Protein AF-A0A923NUM6-F1 (afdb_monomer_lite)

Radius of gyration: 20.49 Å; chains: 1; bounding box: 31×14×70 Å

Secondary structure (DSSP, 8-state):
-GGGTHHHHTTTTS--GGGSPPPPPPPPPPTTT--SS--SS-HHHHHHHHHHHHHHHHHHHHHH-TT--

Structure (mmCIF, N/CA/C/O backbone):
data_AF-A0A923NUM6-F1
#
_entry.id   AF-A0A923NUM6-F1
#
loop_
_atom_site.group_PDB
_atom_site.id
_atom_site.type_symbol
_atom_site.label_atom_id
_atom_site.label_alt_id
_atom_site.label_comp_id
_atom_site.label_asym_id
_atom_site.label_entity_id
_atom_site.label_seq_id
_atom_site.pdbx_PDB_ins_code
_atom_site.Cartn_x
_atom_site.Cartn_y
_atom_site.Cartn_z
_atom_site.occupancy
_atom_site.B_iso_or_equiv
_atom_site.auth_seq_id
_atom_site.auth_comp_id
_atom_site.auth_asym_id
_atom_site.auth_atom_id
_atom_site.pdbx_PDB_model_num
ATOM 1 N N . MET A 1 1 ? 6.813 0.633 51.606 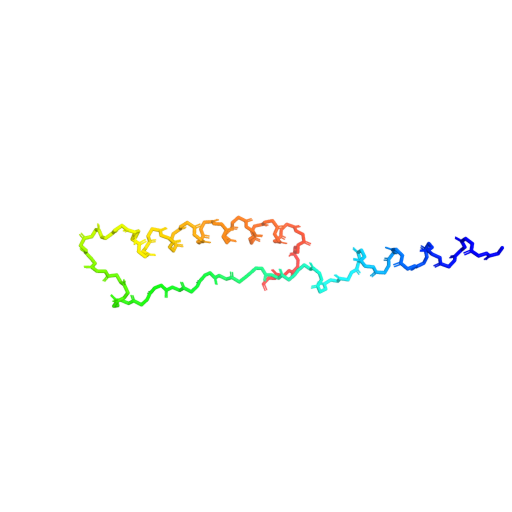1.00 50.97 1 MET A N 1
ATOM 2 C CA . MET A 1 1 ? 5.954 1.586 50.859 1.00 50.97 1 MET A CA 1
ATOM 3 C C . MET A 1 1 ? 6.398 1.845 49.407 1.00 50.97 1 MET A C 1
ATOM 5 O O . MET A 1 1 ? 5.621 2.430 48.667 1.00 50.97 1 MET A O 1
ATOM 9 N N . LEU A 1 2 ? 7.563 1.360 48.944 1.00 53.12 2 LEU A N 1
ATOM 10 C CA . LEU A 1 2 ? 8.104 1.669 47.603 1.00 53.12 2 LEU A CA 1
ATOM 11 C C . LEU A 1 2 ? 7.616 0.764 46.446 1.00 53.12 2 LEU A C 1
ATOM 13 O O . LEU A 1 2 ? 7.701 1.165 45.292 1.00 53.12 2 LEU A O 1
ATOM 17 N N . LEU A 1 3 ? 7.028 -0.412 46.714 1.00 55.50 3 LEU A N 1
ATOM 18 C CA . LEU A 1 3 ? 6.569 -1.333 45.652 1.00 55.50 3 LEU A CA 1
ATOM 19 C C . LEU A 1 3 ? 5.259 -0.913 44.948 1.00 55.50 3 LEU A C 1
ATOM 21 O O . LEU A 1 3 ? 4.853 -1.549 43.978 1.00 55.50 3 LEU A O 1
ATOM 25 N N . ARG A 1 4 ? 4.569 0.140 45.412 1.00 56.50 4 ARG A N 1
ATOM 26 C CA . ARG A 1 4 ? 3.300 0.590 44.803 1.00 56.50 4 ARG A CA 1
ATOM 27 C C . ARG A 1 4 ? 3.483 1.576 43.641 1.00 56.50 4 ARG A C 1
ATOM 29 O O . ARG A 1 4 ? 2.577 1.689 42.825 1.00 56.50 4 ARG A O 1
ATOM 36 N N . ALA A 1 5 ? 4.632 2.249 43.537 1.00 56.78 5 ALA A N 1
ATOM 37 C CA . ALA A 1 5 ? 4.880 3.253 42.495 1.00 56.78 5 ALA A CA 1
ATOM 38 C C . ALA A 1 5 ? 5.254 2.627 41.137 1.00 56.78 5 ALA A C 1
ATOM 40 O O . ALA A 1 5 ? 4.709 3.023 40.111 1.00 56.78 5 ALA A O 1
ATOM 41 N N . ALA A 1 6 ? 6.094 1.584 41.126 1.00 55.97 6 ALA A N 1
ATOM 42 C CA . ALA A 1 6 ? 6.503 0.890 39.895 1.00 55.97 6 ALA A CA 1
ATOM 43 C C . ALA A 1 6 ? 5.323 0.231 39.150 1.00 55.97 6 ALA A C 1
ATOM 45 O O . ALA A 1 6 ? 5.290 0.183 37.923 1.00 55.97 6 ALA A O 1
ATOM 46 N N . ARG A 1 7 ? 4.299 -0.211 39.889 1.00 59.88 7 ARG A N 1
ATOM 47 C CA . ARG A 1 7 ? 3.105 -0.872 39.340 1.00 59.88 7 ARG A CA 1
ATOM 48 C C . ARG A 1 7 ? 2.130 0.089 38.640 1.00 59.88 7 ARG A C 1
ATOM 50 O O . ARG A 1 7 ? 1.241 -0.369 37.932 1.00 59.88 7 ARG A O 1
ATOM 57 N N . ARG A 1 8 ? 2.296 1.405 38.828 1.00 61.09 8 ARG A N 1
ATOM 58 C CA . ARG A 1 8 ? 1.484 2.459 38.191 1.00 61.09 8 ARG A CA 1
ATOM 59 C C . ARG A 1 8 ? 2.097 2.971 36.882 1.00 61.09 8 ARG A C 1
ATOM 61 O O . ARG A 1 8 ? 1.372 3.502 36.055 1.00 61.09 8 ARG A O 1
ATOM 68 N N . ILE A 1 9 ? 3.403 2.775 36.688 1.00 58.06 9 ILE A N 1
ATOM 69 C CA . ILE A 1 9 ? 4.139 3.167 35.475 1.00 58.06 9 ILE A CA 1
ATOM 70 C C . ILE A 1 9 ? 3.978 2.106 34.376 1.00 58.06 9 ILE A C 1
ATOM 72 O O . ILE A 1 9 ? 3.804 2.455 33.215 1.00 58.06 9 ILE A O 1
ATOM 76 N N . LEU A 1 10 ? 3.939 0.817 34.740 1.00 57.94 10 LEU A N 1
ATOM 77 C CA . LEU A 1 10 ? 3.788 -0.275 33.770 1.00 57.94 10 LEU A CA 1
ATOM 78 C C . LEU A 1 10 ? 2.433 -0.253 33.034 1.00 57.94 10 LEU A C 1
ATOM 80 O O . LEU A 1 10 ? 2.360 -0.710 31.907 1.00 57.94 10 LEU A O 1
ATOM 84 N N . HIS A 1 11 ? 1.376 0.288 33.653 1.00 58.81 11 HIS A N 1
ATOM 85 C CA . HIS A 1 11 ? 0.015 0.297 33.096 1.00 58.81 11 HIS A CA 1
ATOM 86 C C . HIS A 1 11 ? -0.235 1.442 32.095 1.00 58.81 11 HIS A C 1
ATOM 88 O O . HIS A 1 11 ? -1.185 1.382 31.330 1.00 58.81 11 HIS A O 1
ATOM 94 N N . VAL A 1 12 ? 0.594 2.494 32.090 1.00 57.06 12 VAL A N 1
ATOM 95 C CA . VAL A 1 12 ? 0.358 3.694 31.259 1.00 57.06 12 VAL A CA 1
ATOM 96 C C . VAL A 1 12 ? 0.716 3.473 29.785 1.00 57.06 12 VAL A C 1
ATOM 98 O O . VAL A 1 12 ? 0.162 4.140 28.924 1.00 57.06 12 VAL A O 1
ATOM 101 N N . VAL A 1 13 ? 1.596 2.520 29.475 1.00 56.97 13 VAL A N 1
ATOM 102 C CA . VAL A 1 13 ? 2.054 2.261 28.094 1.00 56.97 13 VAL A CA 1
ATOM 103 C C . VAL A 1 13 ? 1.181 1.250 27.340 1.00 56.97 13 VAL A C 1
ATOM 105 O O . VAL A 1 13 ? 1.459 0.950 26.187 1.00 56.97 13 VAL A O 1
ATOM 108 N N . ILE A 1 14 ? 0.168 0.672 27.991 1.00 58.03 14 ILE A N 1
ATOM 109 C CA . ILE A 1 14 ? -0.565 -0.489 27.455 1.00 58.03 14 ILE A CA 1
ATOM 110 C C . ILE A 1 14 ? -1.857 -0.073 26.725 1.00 58.03 14 ILE A C 1
ATOM 112 O O . ILE A 1 14 ? -2.371 -0.844 25.926 1.00 58.03 14 ILE A O 1
ATOM 116 N N . ASP A 1 15 ? -2.363 1.144 26.952 1.00 52.69 15 ASP A N 1
ATOM 117 C CA . ASP A 1 15 ? -3.751 1.502 26.610 1.00 52.69 15 ASP A CA 1
ATOM 118 C C . ASP A 1 15 ? -3.895 2.940 26.083 1.00 52.69 15 ASP A C 1
ATOM 120 O O . ASP A 1 15 ? -4.792 3.691 26.465 1.00 52.69 15 ASP A O 1
ATOM 124 N N . ASP A 1 16 ? -2.975 3.369 25.221 1.00 57.47 16 ASP A N 1
ATOM 125 C CA . ASP A 1 16 ? -3.147 4.621 24.492 1.00 57.47 16 ASP A CA 1
ATOM 126 C C . ASP A 1 16 ? -3.544 4.318 23.028 1.00 57.47 16 ASP A C 1
ATOM 128 O O . ASP A 1 16 ? -2.814 3.620 22.325 1.00 57.47 16 ASP A O 1
ATOM 132 N N . PRO A 1 17 ? -4.697 4.813 22.535 1.00 56.03 17 PRO A N 1
ATOM 133 C CA . PRO A 1 17 ? -5.185 4.534 21.181 1.00 56.03 17 PRO A CA 1
ATOM 134 C C . PRO A 1 17 ? -4.315 5.149 20.070 1.00 56.03 17 PRO A C 1
ATOM 136 O O . PRO A 1 17 ? -4.512 4.823 18.901 1.00 56.03 17 PRO A O 1
ATOM 139 N N . SER A 1 18 ? -3.325 5.993 20.401 1.00 62.06 18 SER A N 1
ATOM 140 C CA . SER A 1 18 ? -2.273 6.389 19.455 1.00 62.06 18 SER A CA 1
ATOM 141 C C . SER A 1 18 ? -1.234 5.280 19.215 1.00 62.06 18 SER A C 1
ATOM 143 O O . SER A 1 18 ? -0.474 5.371 18.253 1.00 62.06 18 SER A O 1
ATOM 145 N N . HIS A 1 19 ? -1.242 4.194 20.005 1.00 76.06 19 HIS A N 1
ATOM 146 C CA . HIS A 1 19 ? -0.373 3.024 19.812 1.00 76.06 19 HIS A CA 1
ATOM 147 C C . HIS A 1 19 ? -0.846 2.059 18.714 1.00 76.06 19 HIS A C 1
ATOM 149 O O . HIS A 1 19 ? -0.114 1.123 18.394 1.00 76.06 19 HIS A O 1
ATOM 155 N N . ASP A 1 20 ? -2.024 2.264 18.114 1.00 88.62 20 ASP A N 1
ATOM 156 C CA . ASP A 1 20 ? -2.490 1.443 16.989 1.00 88.62 20 ASP A CA 1
ATOM 157 C C . ASP A 1 20 ? -3.023 2.269 15.805 1.00 88.62 20 ASP A C 1
ATOM 159 O O . ASP A 1 20 ? -4.207 2.204 15.454 1.00 88.62 20 ASP A O 1
ATOM 163 N N . PRO A 1 21 ? -2.163 3.080 15.166 1.00 92.75 21 PRO A N 1
ATOM 164 C CA . PRO A 1 21 ? -2.575 3.885 14.029 1.00 92.75 21 PRO A CA 1
ATOM 165 C C . PRO A 1 21 ? -2.980 3.006 12.840 1.00 92.75 21 PRO A C 1
ATOM 167 O O . PRO A 1 21 ? -2.433 1.922 12.615 1.00 92.75 21 PRO A O 1
ATOM 170 N N . ARG A 1 22 ? -3.906 3.514 12.018 1.00 95.06 22 ARG A N 1
ATOM 171 C CA . ARG A 1 22 ? -4.267 2.866 10.752 1.00 95.06 22 ARG A CA 1
ATOM 172 C C . ARG A 1 22 ? -3.011 2.723 9.883 1.00 95.06 22 ARG A C 1
ATOM 174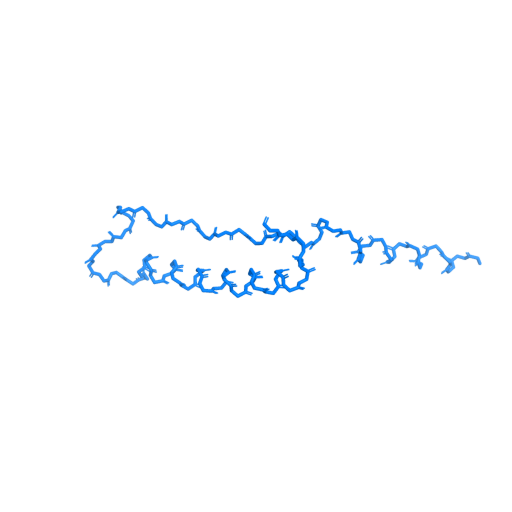 O O . ARG A 1 22 ? -2.312 3.720 9.686 1.00 95.06 22 ARG A O 1
ATOM 181 N N . PRO A 1 23 ? -2.726 1.535 9.319 1.00 96.75 23 PRO A N 1
ATOM 182 C CA . PRO A 1 23 ? -1.600 1.390 8.409 1.00 96.75 23 PRO A CA 1
ATOM 183 C C . PRO A 1 23 ? -1.788 2.296 7.188 1.00 96.75 23 PRO A C 1
ATOM 185 O O . PRO A 1 23 ? -2.916 2.537 6.742 1.00 96.75 23 PRO A O 1
ATOM 188 N N . GLN A 1 24 ? -0.677 2.779 6.638 1.00 97.62 24 GLN A N 1
ATOM 189 C CA . GLN A 1 24 ? -0.665 3.584 5.419 1.00 97.62 24 GLN A CA 1
ATOM 190 C C . GLN A 1 24 ? -0.386 2.695 4.200 1.00 97.62 24 GLN A C 1
ATOM 192 O O . GLN A 1 24 ? 0.407 1.754 4.320 1.00 97.62 24 GLN A O 1
ATOM 197 N N . PRO A 1 25 ? -1.053 2.945 3.059 1.00 97.31 25 PRO A N 1
ATOM 198 C CA . PRO A 1 25 ? -0.778 2.212 1.831 1.00 97.31 25 PRO A CA 1
ATOM 199 C C . PRO A 1 25 ? 0.644 2.511 1.334 1.00 97.31 25 PRO A C 1
ATOM 201 O O . PRO A 1 25 ? 1.139 3.617 1.570 1.00 97.31 25 PRO A O 1
ATOM 204 N N . PRO A 1 26 ? 1.297 1.565 0.636 1.00 97.94 26 PRO A N 1
ATOM 205 C CA . PRO A 1 26 ? 2.557 1.853 -0.033 1.00 97.94 26 PRO A CA 1
ATOM 206 C C . PRO A 1 26 ? 2.351 2.889 -1.141 1.00 97.94 26 PRO A C 1
ATOM 208 O O . PRO A 1 26 ? 1.280 2.970 -1.758 1.00 97.94 26 PRO A O 1
ATOM 211 N N . GLU A 1 27 ? 3.393 3.668 -1.409 1.00 95.88 27 GLU A N 1
ATOM 212 C CA . GLU A 1 27 ? 3.408 4.593 -2.536 1.00 95.88 27 GLU A CA 1
ATOM 213 C C . GLU A 1 27 ? 3.390 3.810 -3.851 1.00 95.88 27 GLU A C 1
ATOM 215 O O . GLU A 1 27 ? 4.098 2.815 -4.012 1.00 95.88 27 GLU A O 1
ATOM 220 N N . ARG A 1 28 ? 2.532 4.230 -4.784 1.00 95.69 28 ARG A N 1
ATOM 221 C CA . ARG A 1 28 ? 2.445 3.588 -6.094 1.00 95.69 28 ARG A CA 1
ATOM 222 C C . ARG A 1 28 ? 3.652 4.004 -6.945 1.00 95.69 28 ARG A C 1
ATOM 224 O O . ARG A 1 28 ? 3.891 5.207 -7.036 1.00 95.69 28 ARG A O 1
ATOM 231 N N . PRO A 1 29 ? 4.319 3.064 -7.639 1.00 93.88 29 PRO A N 1
ATOM 232 C CA . PRO A 1 29 ? 5.356 3.399 -8.604 1.00 93.88 29 PRO A CA 1
ATOM 233 C C . PRO A 1 29 ? 4.827 4.344 -9.684 1.00 93.88 29 PRO A C 1
ATOM 235 O O . PRO A 1 29 ? 3.704 4.188 -10.182 1.00 93.88 29 PRO A O 1
ATOM 238 N N . LEU A 1 30 ? 5.640 5.319 -10.066 1.00 93.25 30 LEU A N 1
ATOM 239 C CA . LEU A 1 30 ? 5.356 6.176 -11.205 1.00 93.25 30 LEU A CA 1
ATOM 240 C C . LEU A 1 30 ? 5.526 5.382 -12.509 1.00 93.25 30 LEU A C 1
ATOM 242 O O . LEU A 1 30 ? 6.292 4.419 -12.558 1.00 93.25 30 LEU A O 1
ATOM 246 N N . PRO A 1 31 ? 4.882 5.805 -13.614 1.00 86.69 31 PRO A N 1
ATOM 247 C CA . PRO A 1 31 ? 5.048 5.140 -14.907 1.00 86.69 31 PRO A CA 1
ATOM 248 C C . PRO A 1 31 ? 6.506 5.026 -15.381 1.00 86.69 31 PRO A C 1
ATOM 250 O O . PRO A 1 31 ? 6.825 4.107 -16.119 1.00 86.69 31 PRO A O 1
ATOM 253 N N . GLY A 1 32 ? 7.386 5.944 -14.963 1.00 87.62 32 GLY A N 1
ATOM 254 C CA . GLY A 1 32 ? 8.810 5.926 -15.314 1.00 87.62 32 GLY A CA 1
ATOM 255 C C . GLY A 1 32 ? 9.698 5.075 -14.401 1.00 87.62 32 GLY A C 1
ATOM 256 O O . GLY A 1 32 ? 10.859 4.865 -14.739 1.00 87.62 32 GLY A O 1
ATOM 257 N N . ASP A 1 33 ? 9.179 4.589 -13.269 1.00 90.44 33 ASP A N 1
ATOM 258 C CA . ASP A 1 33 ? 9.944 3.736 -12.349 1.00 90.44 33 A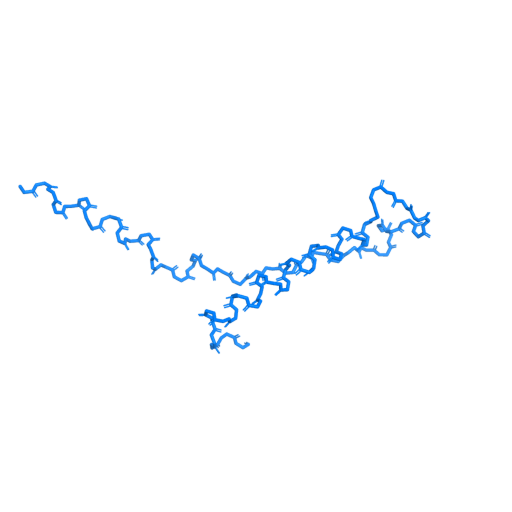SP A CA 1
ATOM 259 C C . ASP A 1 33 ? 10.027 2.294 -12.870 1.00 90.44 33 ASP A C 1
ATOM 261 O O . ASP A 1 33 ? 10.958 1.552 -12.554 1.00 90.44 33 ASP A O 1
ATOM 265 N N . CYS A 1 34 ? 9.043 1.887 -13.679 1.00 87.69 34 CYS A N 1
ATOM 266 C CA . CYS A 1 34 ? 9.017 0.583 -14.323 1.00 87.69 34 CYS A CA 1
ATOM 267 C C . CYS A 1 34 ? 9.766 0.639 -15.658 1.00 87.69 34 CYS A C 1
ATOM 269 O O . CYS A 1 34 ? 9.448 1.433 -16.536 1.00 87.69 34 CYS A O 1
ATOM 271 N N . CYS A 1 35 ? 10.742 -0.251 -15.834 1.00 86.88 35 CYS A N 1
ATOM 272 C CA . CYS A 1 35 ? 11.486 -0.383 -17.086 1.00 86.88 35 CYS A CA 1
ATOM 273 C C . CYS A 1 35 ? 10.710 -1.137 -18.187 1.00 86.88 35 CYS A C 1
ATOM 275 O O . CYS A 1 35 ? 11.226 -1.279 -19.296 1.00 86.88 35 CYS A O 1
ATOM 277 N N . ASP A 1 36 ? 9.540 -1.711 -17.861 1.00 83.69 36 ASP A N 1
ATOM 278 C CA . ASP A 1 36 ? 8.691 -2.581 -18.704 1.00 83.69 36 ASP A CA 1
ATOM 279 C C . ASP A 1 36 ? 9.434 -3.722 -19.432 1.00 83.69 36 ASP A C 1
ATOM 281 O O . ASP A 1 36 ? 8.936 -4.321 -20.382 1.00 83.69 36 ASP A O 1
ATOM 285 N N . SER A 1 37 ? 10.641 -4.047 -18.965 1.00 84.38 37 SER A N 1
ATOM 286 C CA . SER A 1 37 ? 11.579 -4.962 -19.626 1.00 84.38 37 SER A CA 1
ATOM 287 C C . SER A 1 37 ? 11.931 -6.176 -18.761 1.00 84.38 37 SER A C 1
ATOM 289 O O . SER A 1 37 ? 12.826 -6.937 -19.115 1.00 84.38 37 SER A O 1
ATOM 291 N N . GLY A 1 38 ? 11.249 -6.362 -17.624 1.00 80.12 38 GLY A N 1
ATOM 292 C CA . GLY A 1 38 ? 11.490 -7.484 -16.708 1.00 80.12 38 GLY A CA 1
ATOM 293 C C . GLY A 1 38 ? 12.766 -7.348 -15.867 1.00 80.12 38 GLY A C 1
ATOM 294 O O . GLY A 1 38 ? 13.493 -8.322 -15.703 1.00 80.12 38 GLY A O 1
ATOM 295 N N . CYS A 1 39 ? 13.065 -6.141 -15.371 1.00 85.00 39 CYS A N 1
ATOM 296 C CA . CYS A 1 39 ? 14.177 -5.903 -14.443 1.00 85.00 39 CYS A CA 1
ATOM 297 C C . CYS A 1 39 ? 14.011 -6.715 -13.140 1.00 85.00 39 CYS A C 1
ATOM 299 O O . CYS A 1 39 ? 12.882 -6.931 -12.709 1.00 85.00 39 CYS A O 1
ATOM 301 N N . ASP A 1 40 ? 15.118 -7.109 -12.498 1.00 85.62 40 ASP A N 1
ATOM 302 C CA . ASP A 1 40 ? 15.117 -7.821 -11.210 1.00 85.62 40 ASP A CA 1
ATOM 303 C C . ASP A 1 40 ? 15.926 -7.034 -10.151 1.00 85.62 40 ASP A C 1
ATOM 305 O O . ASP A 1 40 ? 17.131 -6.827 -10.351 1.00 85.62 40 ASP A O 1
ATOM 309 N N . PRO A 1 41 ? 15.297 -6.553 -9.057 1.00 85.75 41 PRO A N 1
ATOM 310 C CA . PRO A 1 41 ? 13.871 -6.685 -8.734 1.00 85.75 41 PRO A CA 1
ATOM 311 C C . PRO A 1 41 ? 12.982 -5.719 -9.538 1.00 85.75 41 PRO A C 1
ATOM 313 O O . PRO A 1 41 ? 13.308 -4.543 -9.717 1.00 85.75 41 PRO A O 1
ATOM 316 N N . CYS A 1 42 ? 11.824 -6.203 -9.991 1.00 90.94 42 CYS A N 1
ATOM 317 C CA . CYS A 1 42 ? 10.816 -5.388 -10.666 1.00 90.94 42 CYS A CA 1
ATOM 318 C C . CYS A 1 42 ? 10.093 -4.502 -9.642 1.00 90.94 42 CYS A C 1
ATOM 320 O O . CYS A 1 42 ? 9.563 -4.993 -8.645 1.00 90.94 42 CYS A O 1
ATOM 322 N N . VAL A 1 43 ? 10.016 -3.192 -9.897 1.00 93.75 43 VAL A N 1
ATOM 323 C CA . VAL A 1 43 ? 9.349 -2.245 -8.983 1.00 93.75 43 VAL A CA 1
ATOM 324 C C . VAL A 1 43 ? 7.870 -2.585 -8.765 1.00 93.75 43 VAL A C 1
ATOM 326 O O . VAL A 1 43 ? 7.342 -2.380 -7.673 1.00 93.75 43 VAL A O 1
ATOM 329 N N . GLN A 1 44 ? 7.210 -3.144 -9.785 1.00 93.44 44 GLN A N 1
ATOM 330 C CA . GLN A 1 44 ? 5.809 -3.549 -9.692 1.00 93.44 44 GLN A CA 1
ATOM 331 C C . GLN A 1 44 ? 5.635 -4.773 -8.796 1.00 93.44 44 GLN A C 1
ATOM 333 O O . GLN A 1 44 ? 4.670 -4.825 -8.036 1.00 93.44 44 GLN A O 1
ATOM 338 N N . ASP A 1 45 ? 6.580 -5.712 -8.835 1.00 93.62 45 ASP A N 1
ATOM 339 C CA . ASP A 1 45 ? 6.541 -6.912 -7.998 1.00 93.62 45 ASP A CA 1
ATOM 340 C C . ASP A 1 45 ? 6.752 -6.529 -6.530 1.00 93.62 45 ASP A C 1
ATOM 342 O O . ASP A 1 45 ? 5.945 -6.876 -5.669 1.00 93.62 45 ASP A O 1
ATOM 346 N N . VAL A 1 46 ? 7.755 -5.687 -6.259 1.00 94.62 46 VAL A N 1
ATOM 347 C CA . VAL A 1 46 ? 8.008 -5.137 -4.919 1.00 94.62 46 VAL A CA 1
ATOM 348 C C . VAL A 1 46 ? 6.795 -4.356 -4.397 1.00 94.62 46 VAL A C 1
ATOM 350 O O . VAL A 1 46 ? 6.424 -4.486 -3.229 1.00 94.62 46 VAL A O 1
ATOM 353 N N . TYR A 1 47 ? 6.150 -3.549 -5.244 1.00 96.44 47 TYR A N 1
ATOM 354 C CA . TYR A 1 47 ? 4.930 -2.834 -4.868 1.00 96.44 47 TYR A CA 1
ATOM 355 C C . TYR A 1 47 ? 3.770 -3.789 -4.560 1.00 96.44 47 TYR A C 1
ATOM 357 O O . TYR A 1 47 ? 3.069 -3.588 -3.568 1.00 96.44 47 TYR A O 1
ATOM 365 N N . ALA A 1 48 ? 3.569 -4.828 -5.374 1.00 96.12 48 ALA A N 1
ATOM 366 C CA . ALA A 1 48 ? 2.505 -5.806 -5.176 1.00 96.12 48 ALA A CA 1
ATOM 367 C C . ALA A 1 48 ? 2.659 -6.558 -3.844 1.00 96.12 48 ALA A C 1
ATOM 369 O O . ALA A 1 48 ? 1.679 -6.718 -3.114 1.00 96.12 48 ALA A O 1
ATOM 370 N N . GLU A 1 49 ? 3.883 -6.948 -3.486 1.00 97.44 49 GLU A N 1
ATOM 371 C CA . GLU A 1 49 ? 4.184 -7.570 -2.192 1.00 97.44 49 GLU A CA 1
ATOM 372 C C . GLU A 1 49 ? 3.871 -6.627 -1.022 1.00 97.44 49 GLU A C 1
ATOM 374 O O . GLU A 1 49 ? 3.138 -6.986 -0.097 1.00 97.44 49 GLU A O 1
ATOM 379 N N . GLN A 1 50 ? 4.347 -5.379 -1.086 1.00 98.31 50 GLN A N 1
ATOM 380 C CA . GLN A 1 50 ? 4.069 -4.380 -0.050 1.00 98.31 50 GLN A CA 1
ATOM 381 C C . GLN A 1 50 ? 2.575 -4.064 0.078 1.00 98.31 50 GLN A C 1
ATOM 383 O O . GLN A 1 50 ? 2.087 -3.801 1.184 1.00 98.31 50 GLN A O 1
ATOM 388 N N . LEU A 1 51 ? 1.847 -4.075 -1.041 1.00 98.62 51 LEU A N 1
ATOM 389 C CA . LEU A 1 51 ? 0.407 -3.857 -1.069 1.00 98.62 51 LEU A CA 1
ATOM 390 C C . LEU A 1 51 ? -0.336 -5.017 -0.397 1.00 98.62 51 LEU A C 1
ATOM 392 O O . LEU A 1 51 ? -1.192 -4.767 0.450 1.00 98.62 51 LEU A O 1
ATOM 396 N N . ALA A 1 52 ? 0.036 -6.265 -0.690 1.00 98.62 52 ALA A N 1
ATOM 397 C CA . ALA A 1 52 ? -0.543 -7.442 -0.043 1.00 98.62 52 ALA A CA 1
ATOM 398 C C . ALA A 1 52 ? -0.309 -7.432 1.479 1.00 98.62 52 ALA A C 1
ATOM 400 O O . ALA A 1 52 ? -1.212 -7.717 2.272 1.00 98.62 52 ALA A O 1
ATOM 401 N N . ASP A 1 53 ? 0.889 -7.046 1.911 1.00 98.50 53 ASP A N 1
ATOM 402 C CA . ASP A 1 53 ? 1.216 -6.875 3.325 1.00 98.50 53 ASP A CA 1
ATOM 403 C C . ASP A 1 53 ? 0.402 -5.751 3.982 1.00 98.50 53 ASP A C 1
ATOM 405 O O . ASP A 1 53 ? -0.069 -5.875 5.120 1.00 98.50 53 ASP A O 1
ATOM 409 N N . TYR A 1 54 ? 0.221 -4.635 3.273 1.00 98.50 54 TYR A N 1
ATOM 410 C CA . TYR A 1 54 ? -0.621 -3.531 3.721 1.00 98.50 54 TYR A CA 1
ATOM 411 C C . TYR A 1 54 ? -2.071 -3.970 3.930 1.00 98.50 54 TYR A C 1
ATOM 413 O O . TYR A 1 54 ? -2.645 -3.674 4.979 1.00 98.50 54 TYR A O 1
ATOM 421 N N . GLU A 1 55 ? -2.651 -4.694 2.975 1.00 98.50 55 GLU A N 1
ATOM 422 C CA . GLU A 1 55 ? -4.034 -5.168 3.045 1.00 98.50 55 GLU A CA 1
ATOM 423 C C . GLU A 1 55 ? -4.254 -6.093 4.245 1.00 98.50 55 GLU A C 1
ATOM 425 O O . GLU A 1 55 ? -5.230 -5.928 4.983 1.00 98.50 55 GLU A O 1
ATOM 430 N N . GLN A 1 56 ? -3.308 -6.997 4.515 1.00 98.56 56 GLN A N 1
ATOM 431 C CA . GLN A 1 56 ? -3.349 -7.866 5.694 1.00 98.56 56 GLN A CA 1
ATOM 432 C C . GLN A 1 56 ? -3.298 -7.069 7.004 1.00 98.56 56 GLN A C 1
ATOM 434 O O . GLN A 1 56 ? -4.083 -7.324 7.924 1.00 98.56 56 GLN A O 1
ATOM 439 N N . ARG A 1 57 ? -2.400 -6.079 7.106 1.00 97.75 57 ARG A N 1
ATOM 440 C CA . ARG A 1 57 ? -2.326 -5.198 8.285 1.00 97.75 57 ARG A CA 1
ATOM 441 C C . ARG A 1 57 ? -3.604 -4.382 8.450 1.00 97.75 57 ARG A C 1
ATOM 443 O O . ARG A 1 57 ? -4.099 -4.243 9.567 1.00 97.75 57 ARG A O 1
ATOM 450 N N . LEU A 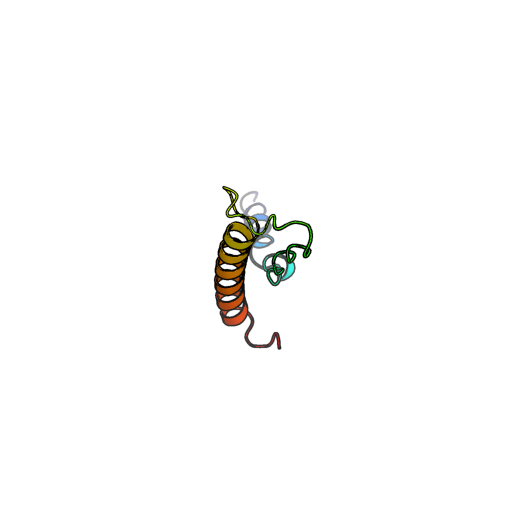1 58 ? -4.154 -3.866 7.352 1.00 97.56 58 LEU A N 1
ATOM 451 C CA . LEU A 1 58 ? -5.381 -3.078 7.365 1.00 97.56 58 LEU A CA 1
ATOM 452 C C . LEU A 1 58 ? -6.584 -3.916 7.804 1.00 97.56 58 LEU A C 1
ATOM 454 O O . LEU A 1 58 ? -7.403 -3.422 8.575 1.00 97.56 58 LEU A O 1
ATOM 458 N N . ALA A 1 59 ? -6.682 -5.173 7.365 1.00 97.38 59 ALA A N 1
ATOM 459 C CA . ALA A 1 59 ? -7.734 -6.089 7.795 1.00 97.38 59 ALA A CA 1
ATOM 460 C C . ALA A 1 59 ? -7.706 -6.306 9.319 1.00 97.38 59 ALA A C 1
ATOM 462 O O . ALA A 1 59 ? -8.700 -6.043 9.994 1.00 97.38 59 ALA A O 1
ATOM 463 N N . ARG A 1 60 ? -6.541 -6.651 9.884 1.00 97.06 60 ARG A N 1
ATOM 464 C CA . ARG A 1 60 ? -6.364 -6.824 11.342 1.00 97.06 60 ARG A CA 1
ATOM 465 C C . ARG A 1 60 ? -6.606 -5.540 12.131 1.00 97.06 60 ARG A C 1
ATOM 467 O O . ARG A 1 60 ? -7.054 -5.562 13.275 1.00 97.06 60 ARG A O 1
ATOM 474 N N . TR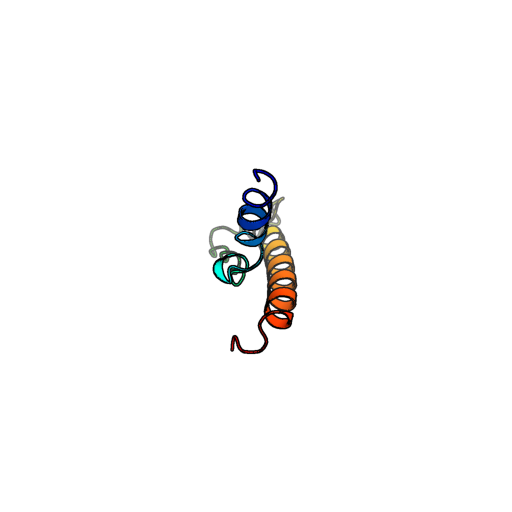P A 1 61 ? -6.258 -4.396 11.551 1.00 95.81 61 TRP A N 1
ATOM 475 C CA . TRP A 1 61 ? -6.561 -3.104 12.152 1.00 95.81 61 TRP A CA 1
ATOM 476 C C . TRP A 1 61 ? -8.073 -2.852 12.199 1.00 95.81 61 TRP A C 1
ATOM 478 O O . TRP A 1 61 ? -8.583 -2.518 13.264 1.00 95.81 61 TRP A O 1
ATOM 488 N N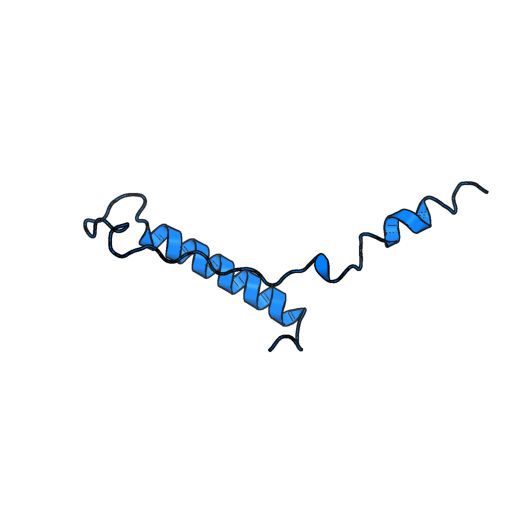 . ARG A 1 62 ? -8.803 -3.116 11.106 1.00 95.31 62 ARG A N 1
ATOM 489 C CA . ARG A 1 62 ? -10.270 -2.975 11.033 1.00 95.31 62 ARG A CA 1
ATOM 490 C C . ARG A 1 62 ? -11.010 -3.874 12.024 1.00 95.31 62 ARG A C 1
ATOM 492 O O . ARG A 1 62 ? -11.987 -3.426 12.608 1.00 95.31 62 ARG A O 1
ATOM 499 N N . GLU A 1 63 ? -10.530 -5.095 12.263 1.00 95.94 63 GLU A N 1
ATOM 500 C CA . GLU A 1 63 ? -11.089 -5.990 13.293 1.00 95.94 63 GLU A CA 1
ATOM 501 C C . GLU A 1 63 ? -11.038 -5.366 14.694 1.00 95.94 63 GLU A C 1
ATOM 503 O O . GLU A 1 63 ? -11.986 -5.480 15.469 1.00 95.94 63 GLU A O 1
ATOM 508 N N . ARG A 1 64 ? -9.946 -4.661 15.005 1.00 94.25 64 ARG A N 1
ATOM 509 C CA . ARG A 1 64 ? -9.770 -3.937 16.273 1.00 94.25 64 ARG A CA 1
ATOM 510 C C . ARG A 1 64 ? -10.470 -2.571 16.279 1.00 94.25 64 ARG A C 1
ATOM 512 O O . ARG A 1 64 ? -10.684 -2.015 17.350 1.00 94.25 64 ARG A O 1
ATOM 519 N N . HIS A 1 65 ? -10.852 -2.055 15.105 1.00 92.62 65 HIS A N 1
ATOM 520 C CA . HIS A 1 65 ? -11.416 -0.716 14.888 1.00 92.62 65 HIS A CA 1
ATOM 521 C C . HIS A 1 65 ? -12.773 -0.755 14.150 1.00 92.62 65 HIS A C 1
ATOM 523 O O . HIS A 1 65 ? -12.910 -0.149 13.084 1.00 92.62 65 HIS A O 1
ATOM 529 N N . PRO A 1 66 ? -13.818 -1.404 14.700 1.00 91.00 66 PRO A N 1
ATOM 530 C CA . PRO A 1 66 ? -15.090 -1.612 13.996 1.00 91.00 66 PRO A CA 1
ATOM 531 C C . PRO A 1 66 ? -15.869 -0.324 13.666 1.00 91.00 66 PRO A C 1
ATOM 533 O O . PRO A 1 66 ? -16.764 -0.356 12.829 1.00 91.00 66 PRO A O 1
ATOM 536 N N . GLY A 1 67 ? -15.553 0.806 14.311 1.00 89.12 67 GLY A N 1
ATOM 537 C CA . GLY A 1 67 ? -16.179 2.112 14.052 1.00 89.12 67 GLY A CA 1
ATOM 538 C C . GLY A 1 67 ? -15.391 3.030 13.112 1.00 89.12 67 GLY A C 1
ATOM 539 O O . GLY A 1 67 ? -15.858 4.124 12.799 1.00 89.12 67 GLY A O 1
ATOM 540 N N . ALA A 1 68 ? -14.197 2.625 12.674 1.00 82.38 68 ALA A N 1
ATOM 541 C CA . ALA A 1 68 ? -13.388 3.428 11.771 1.00 82.38 68 ALA A CA 1
ATOM 542 C C . ALA A 1 68 ? -13.803 3.151 10.321 1.00 82.38 68 ALA A C 1
ATOM 544 O O . ALA A 1 68 ? -13.281 2.246 9.665 1.00 82.38 68 ALA A O 1
ATOM 545 N N . THR A 1 69 ? -14.793 3.917 9.865 1.00 59.84 69 THR A N 1
ATOM 546 C CA . THR A 1 69 ? -15.370 3.821 8.516 1.00 59.84 69 THR A CA 1
ATOM 547 C C . THR A 1 69 ? -14.678 4.801 7.579 1.00 59.84 69 THR A C 1
ATOM 549 O O . THR A 1 69 ? -14.494 5.965 7.998 1.00 59.84 69 THR A O 1
#

Foldseek 3Di:
DPPPPVVVVVPPVPDDPVVQDQDDQDDDDDPVQAPVPCDVVGPVVVNVVSRVVNVVSNVVSCVVVVPPD

Sequence (69 aa):
MLLRAARRILHVVIDDPSHDPRPQPPERPLPGDCCDSGCDPCVQDVYAEQLADYEQRLARWRERHPGAT

pLDDT: mean 82.92, std 16.67, range [50.97, 98.62]